Protein AF-Q9U7K4-F1 (afdb_monomer_lite)

InterPro domains:
  IPR008602 Duffy-anti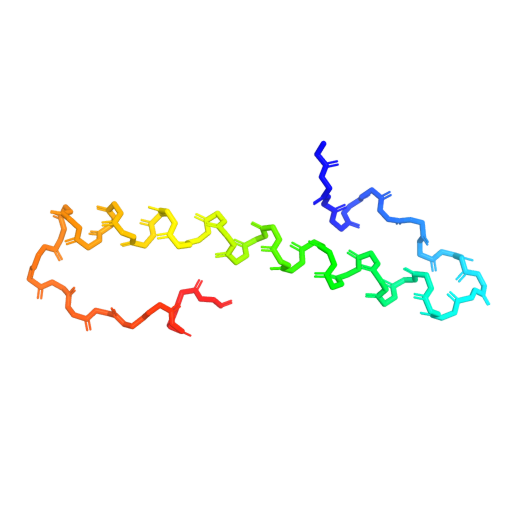gen binding domain [PF05424] (2-54)

Organism: Plasmodium falciparum (NCBI:txid5833)

Secondary structure (DSSP, 8-state):
---GGG--TT-S-HHHHHHHHHHHHHHHHHHHHHHHHHHHHH-TT----GGGT-

pLDDT: mean 77.07, std 8.87, range [55.19, 88.81]

Foldseek 3Di:
DQAPVPDPPPPPDPVRNVVSVVVRVVVVLVVLVVVVVVVCVVCVVDDDDSVVVD

Sequence (54 aa):
HHNLETIETTSTTTNKLLAEVCMAAKYEAQSLKNYHAQYRGNNTDLNTNICTVL

Radius of gyration: 15.24 Å; chains: 1; bounding box: 29×14×41 Å

Structure (mmCIF, N/CA/C/O backbone):
data_AF-Q9U7K4-F1
#
_entry.id   AF-Q9U7K4-F1
#
loop_
_atom_site.group_PDB
_atom_site.id
_atom_site.type_symbol
_atom_site.label_atom_id
_atom_site.label_alt_id
_atom_site.label_comp_id
_atom_site.label_asym_id
_atom_site.label_entity_id
_atom_site.label_seq_id
_atom_site.pdbx_PDB_ins_code
_atom_site.Cartn_x
_atom_site.Cartn_y
_atom_site.Cartn_z
_atom_site.occupancy
_atom_site.B_iso_or_equiv
_atom_site.auth_seq_id
_atom_site.auth_comp_id
_atom_site.auth_asym_id
_atom_site.auth_atom_id
_atom_site.pdbx_PDB_model_num
ATOM 1 N N . HIS A 1 1 ? -16.056 5.237 -3.989 1.00 55.19 1 HIS A N 1
ATOM 2 C CA . HIS A 1 1 ? -14.616 5.480 -3.774 1.00 55.19 1 HIS A CA 1
ATOM 3 C C . HIS A 1 1 ? -14.303 5.194 -2.317 1.00 55.19 1 HIS A C 1
ATOM 5 O O . HIS A 1 1 ? -15.167 5.454 -1.491 1.00 55.19 1 HIS A O 1
ATOM 11 N N . HIS A 1 2 ? -13.151 4.594 -2.015 1.00 62.00 2 HIS A N 1
ATOM 12 C CA . HIS A 1 2 ? -12.756 4.259 -0.646 1.00 62.00 2 HIS A CA 1
ATOM 13 C C . HIS A 1 2 ? -11.359 4.844 -0.422 1.00 62.00 2 HIS A C 1
ATOM 15 O O . HIS A 1 2 ? -10.373 4.282 -0.889 1.00 62.00 2 HIS A O 1
ATOM 21 N N . ASN A 1 3 ? -11.301 6.029 0.180 1.00 65.94 3 ASN A N 1
ATOM 22 C CA . ASN A 1 3 ? -10.078 6.775 0.468 1.00 65.94 3 ASN A CA 1
ATOM 23 C C . ASN A 1 3 ? -10.055 7.177 1.943 1.00 65.94 3 ASN A C 1
ATOM 25 O O . ASN A 1 3 ? -11.105 7.366 2.562 1.00 65.94 3 ASN A O 1
ATOM 29 N N . LEU A 1 4 ? -8.848 7.330 2.490 1.00 72.38 4 LEU A N 1
ATOM 30 C CA . LEU A 1 4 ? -8.637 7.603 3.913 1.00 72.38 4 LEU A CA 1
ATOM 31 C C . LEU A 1 4 ? -9.260 8.933 4.377 1.00 72.38 4 LEU A C 1
ATOM 33 O O . LEU A 1 4 ? -9.563 9.080 5.553 1.00 72.38 4 LEU A O 1
ATOM 37 N N . GLU A 1 5 ? -9.512 9.873 3.461 1.00 72.94 5 GLU A N 1
ATOM 38 C CA . GLU A 1 5 ? -10.160 11.161 3.764 1.00 72.94 5 GLU A CA 1
ATOM 39 C C . GLU A 1 5 ? -11.630 11.020 4.185 1.00 72.94 5 GLU A C 1
ATOM 41 O O . GLU A 1 5 ? -12.186 11.929 4.790 1.00 72.94 5 GLU A O 1
ATOM 46 N N . THR A 1 6 ? -12.267 9.890 3.858 1.00 73.62 6 THR A N 1
ATOM 47 C CA . THR A 1 6 ? -13.681 9.615 4.182 1.00 73.62 6 THR A CA 1
ATOM 48 C C . THR A 1 6 ? -13.861 8.702 5.394 1.00 73.62 6 THR A C 1
ATOM 50 O O . THR A 1 6 ? -14.988 8.334 5.723 1.00 73.62 6 THR A O 1
ATOM 53 N N . ILE A 1 7 ? -12.762 8.319 6.050 1.00 73.44 7 ILE A N 1
ATOM 54 C CA . ILE A 1 7 ? -12.776 7.413 7.198 1.00 73.44 7 ILE A CA 1
ATOM 55 C C . ILE A 1 7 ? -13.129 8.186 8.472 1.00 73.44 7 ILE A C 1
ATOM 57 O O . ILE A 1 7 ? -12.478 9.167 8.828 1.00 73.44 7 ILE A O 1
ATOM 61 N N . GLU A 1 8 ? -14.127 7.694 9.205 1.00 69.25 8 GLU A N 1
ATOM 62 C CA . GLU A 1 8 ? -14.481 8.183 10.541 1.00 69.25 8 GLU A CA 1
ATOM 63 C C . GLU A 1 8 ? -13.421 7.736 11.563 1.00 69.25 8 GLU A C 1
ATOM 65 O O . GLU A 1 8 ? -13.456 6.624 12.100 1.00 69.25 8 GLU A O 1
ATOM 70 N N . THR A 1 9 ? -12.452 8.611 11.844 1.00 67.44 9 THR A N 1
ATOM 71 C CA . THR A 1 9 ? -11.319 8.333 12.752 1.00 67.44 9 THR A CA 1
ATOM 72 C C . THR A 1 9 ? -11.705 8.306 14.233 1.00 67.44 9 THR A C 1
ATOM 74 O O . THR A 1 9 ? -10.953 7.801 15.064 1.00 67.44 9 THR A O 1
ATOM 77 N N . THR A 1 10 ? -12.894 8.803 14.572 1.00 68.94 10 THR A N 1
ATOM 78 C CA . THR A 1 10 ? -13.476 8.807 15.923 1.00 68.94 10 THR A CA 1
ATOM 79 C C . THR A 1 10 ? -14.153 7.488 16.290 1.00 68.94 10 THR A C 1
ATOM 81 O O . THR A 1 10 ? -14.659 7.349 17.407 1.00 68.94 10 THR A O 1
ATOM 84 N N . SER A 1 11 ? -14.171 6.497 15.389 1.00 59.81 11 SER A N 1
ATOM 85 C CA . SER A 1 11 ? -14.780 5.203 15.680 1.00 59.81 11 SER A CA 1
ATOM 86 C C . SER A 1 11 ? -14.032 4.492 16.815 1.00 59.81 11 SER A C 1
ATOM 88 O O . SER A 1 11 ? -12.903 4.035 16.666 1.00 59.81 11 SER A O 1
ATOM 90 N N . THR A 1 12 ? -14.692 4.367 17.965 1.00 60.12 12 THR A N 1
ATOM 91 C CA . THR A 1 12 ? -14.176 3.836 19.241 1.00 60.12 12 THR A CA 1
ATOM 92 C C . THR A 1 12 ? -13.825 2.341 19.230 1.00 60.12 12 THR A C 1
ATOM 94 O O . THR A 1 12 ? -13.477 1.778 20.266 1.00 60.12 12 THR A O 1
ATOM 97 N N . THR A 1 13 ? -13.876 1.680 18.069 1.00 66.69 13 THR A N 1
ATOM 98 C CA . THR A 1 13 ? -13.471 0.281 17.891 1.00 66.69 13 THR A CA 1
ATOM 99 C C . THR A 1 13 ? -12.266 0.215 16.954 1.00 66.69 13 THR A C 1
ATOM 101 O O . THR A 1 13 ? -12.400 0.282 15.736 1.00 66.69 13 THR A O 1
ATOM 104 N N . THR A 1 14 ? -11.069 0.055 17.524 1.00 63.75 14 THR A N 1
ATOM 105 C CA . THR A 1 14 ? -9.769 -0.014 16.819 1.00 63.75 14 THR A CA 1
ATOM 106 C C . THR A 1 14 ? -9.778 -0.939 15.591 1.00 63.75 14 THR A C 1
ATOM 108 O O . THR A 1 14 ? -9.109 -0.668 14.597 1.00 63.75 14 THR A O 1
ATOM 111 N N . ASN A 1 15 ? -10.590 -2.000 15.621 1.00 74.81 15 ASN A N 1
ATOM 112 C CA . ASN A 1 15 ? -10.718 -2.960 14.524 1.00 74.81 15 ASN A CA 1
ATOM 113 C C . ASN A 1 15 ? -11.371 -2.374 13.260 1.00 74.81 15 ASN A C 1
ATOM 115 O O . ASN A 1 15 ? -11.053 -2.821 12.159 1.00 74.81 15 ASN A O 1
ATOM 119 N N . LYS A 1 16 ? -12.259 -1.378 13.387 1.00 77.62 16 LYS A N 1
ATOM 120 C CA . LYS A 1 16 ? -12.924 -0.756 12.235 1.00 77.62 16 LYS A CA 1
ATOM 121 C C . LYS A 1 16 ? -11.959 0.131 11.448 1.00 77.62 16 LYS A C 1
ATOM 123 O O . LYS A 1 16 ? -11.862 -0.017 10.236 1.00 77.62 16 LYS A O 1
ATOM 128 N N . LEU A 1 17 ? -11.182 0.964 12.143 1.00 81.38 17 LEU A N 1
ATOM 129 C CA . LEU A 1 17 ? -10.160 1.803 11.513 1.00 81.38 17 LEU A CA 1
ATOM 130 C C . LEU A 1 17 ? -9.105 0.951 10.791 1.00 81.38 17 LEU A C 1
ATOM 132 O O . LEU A 1 17 ? -8.772 1.231 9.643 1.00 81.38 17 LEU A O 1
ATOM 136 N N . LEU A 1 18 ? -8.627 -0.126 11.425 1.00 84.81 18 LEU A N 1
ATOM 137 C CA . LEU A 1 18 ? -7.673 -1.043 10.796 1.00 84.81 18 LEU A CA 1
ATOM 138 C C . LEU A 1 18 ? -8.252 -1.689 9.528 1.00 84.81 18 LEU A C 1
ATOM 140 O O . LEU A 1 18 ? -7.572 -1.747 8.507 1.00 84.81 18 LEU A O 1
ATOM 144 N N . ALA A 1 19 ? -9.509 -2.140 9.567 1.00 85.69 19 ALA A N 1
ATOM 145 C CA . ALA A 1 19 ? -10.163 -2.732 8.405 1.00 85.69 19 ALA A CA 1
ATOM 146 C C . ALA A 1 19 ? -10.307 -1.734 7.242 1.00 85.69 19 ALA A C 1
ATOM 148 O O . ALA A 1 19 ? -10.029 -2.093 6.096 1.00 85.69 19 ALA A O 1
ATOM 149 N N . GLU A 1 20 ? -10.691 -0.487 7.524 1.00 83.94 20 GLU A N 1
ATOM 150 C CA . GLU A 1 20 ? -10.834 0.557 6.503 1.00 83.94 20 GLU A CA 1
ATOM 151 C C . GLU A 1 20 ? -9.476 0.962 5.905 1.00 83.94 20 GLU A C 1
ATOM 153 O O . GLU A 1 20 ? -9.349 1.054 4.682 1.00 83.94 20 GLU A O 1
ATOM 158 N N . VAL A 1 21 ? -8.428 1.081 6.729 1.00 84.44 21 VAL A N 1
ATOM 159 C CA . VAL A 1 21 ? -7.052 1.333 6.262 1.00 84.44 21 VAL A CA 1
ATOM 160 C C . VAL A 1 21 ? -6.532 0.178 5.401 1.00 84.44 21 VAL A C 1
ATOM 162 O O . VAL A 1 21 ? -5.998 0.414 4.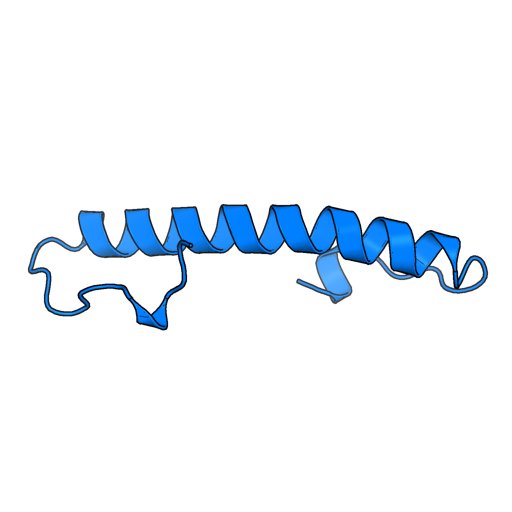317 1.00 84.44 21 VAL A O 1
ATOM 165 N N . CYS A 1 22 ? -6.718 -1.078 5.823 1.00 88.56 22 CYS A N 1
ATOM 166 C CA . CYS A 1 22 ? -6.313 -2.241 5.028 1.00 88.56 22 CYS A CA 1
ATOM 167 C C . CYS A 1 22 ? -7.066 -2.317 3.693 1.00 88.56 22 CYS A C 1
ATOM 169 O O . CYS A 1 22 ? -6.485 -2.693 2.671 1.00 88.56 22 CYS A O 1
ATOM 171 N N . MET A 1 23 ? -8.351 -1.956 3.683 1.00 88.81 23 MET A N 1
ATOM 172 C CA . MET A 1 23 ? -9.144 -1.930 2.459 1.00 88.81 23 MET A CA 1
ATOM 173 C C . MET A 1 23 ? -8.669 -0.827 1.505 1.00 88.81 23 MET A C 1
ATOM 175 O O . MET A 1 23 ? -8.502 -1.093 0.314 1.00 88.81 23 MET A O 1
ATOM 179 N N . ALA A 1 24 ? -8.387 0.374 2.017 1.00 86.56 24 ALA A N 1
ATOM 180 C CA . ALA A 1 24 ? -7.811 1.463 1.232 1.00 86.56 24 ALA A CA 1
ATOM 181 C C . ALA A 1 24 ? -6.444 1.070 0.640 1.00 86.56 24 ALA A C 1
ATOM 183 O O . ALA A 1 24 ? -6.254 1.164 -0.572 1.00 86.56 24 ALA A O 1
ATOM 184 N N . ALA A 1 25 ? -5.541 0.509 1.452 1.00 86.50 25 ALA A N 1
ATOM 185 C CA . ALA A 1 25 ? -4.224 0.046 1.004 1.00 86.50 25 ALA A CA 1
ATOM 186 C C . ALA A 1 25 ? -4.309 -1.029 -0.097 1.00 86.50 25 ALA A C 1
ATOM 188 O O . ALA A 1 25 ? -3.520 -1.034 -1.043 1.00 86.50 25 ALA A O 1
ATOM 189 N N . LYS A 1 26 ? -5.296 -1.932 -0.024 1.00 87.62 26 LYS A N 1
ATOM 190 C CA . LYS A 1 26 ? -5.549 -2.925 -1.079 1.00 87.62 26 LYS A CA 1
ATOM 191 C C . LYS A 1 26 ? -5.937 -2.262 -2.406 1.00 87.62 26 LYS A C 1
ATOM 193 O O . LYS A 1 26 ? -5.444 -2.689 -3.452 1.00 87.62 26 LYS A O 1
ATOM 198 N N . TYR A 1 27 ? -6.822 -1.265 -2.382 1.00 87.62 27 TYR A N 1
ATOM 199 C CA . TYR A 1 27 ? -7.259 -0.563 -3.595 1.00 87.62 27 TYR A CA 1
ATOM 200 C C . TYR A 1 27 ? -6.149 0.303 -4.204 1.00 87.62 27 TYR A C 1
ATOM 202 O O . TYR A 1 27 ? -5.963 0.287 -5.424 1.00 87.62 27 TYR A O 1
ATOM 210 N N . GLU A 1 28 ? -5.376 0.992 -3.365 1.00 83.94 28 GLU A N 1
ATOM 211 C CA . GLU A 1 28 ? -4.159 1.724 -3.746 1.00 83.94 28 GLU A CA 1
ATOM 212 C C . GLU A 1 28 ? -3.172 0.792 -4.470 1.00 83.94 28 GLU A C 1
ATOM 214 O O . GLU A 1 28 ? -2.813 1.026 -5.626 1.00 83.94 28 GLU A O 1
ATOM 219 N N . ALA A 1 29 ? -2.837 -0.353 -3.862 1.00 84.44 29 ALA A N 1
ATOM 220 C CA . ALA A 1 29 ? -1.915 -1.326 -4.448 1.00 84.44 29 ALA A CA 1
ATOM 221 C C . ALA A 1 29 ? -2.427 -1.936 -5.770 1.00 84.44 29 ALA A C 1
ATOM 223 O O . ALA A 1 29 ? -1.639 -2.215 -6.678 1.00 84.44 29 ALA A O 1
ATOM 224 N N . GLN A 1 30 ? -3.739 -2.163 -5.911 1.00 85.62 30 GLN A N 1
ATOM 225 C CA . GLN A 1 30 ? -4.333 -2.621 -7.174 1.00 85.62 30 GLN A CA 1
ATOM 226 C C . GLN A 1 30 ? -4.223 -1.563 -8.276 1.00 85.62 30 GLN A C 1
ATOM 228 O O . GLN A 1 30 ? -3.852 -1.893 -9.404 1.00 85.62 30 GLN A O 1
ATOM 233 N N . SER A 1 31 ? -4.503 -0.304 -7.945 1.00 84.62 31 SER A N 1
ATOM 234 C CA . SER A 1 31 ? -4.377 0.818 -8.879 1.00 84.62 31 SER A CA 1
ATOM 235 C C . SER A 1 31 ? -2.927 0.977 -9.332 1.00 84.62 31 SER A C 1
ATOM 237 O O . SER A 1 31 ? -2.653 1.086 -10.529 1.00 84.62 31 SER A O 1
ATOM 239 N N . LEU A 1 32 ? -1.984 0.871 -8.394 1.00 83.31 32 LEU A N 1
ATOM 240 C CA . LEU A 1 32 ? -0.561 0.978 -8.675 1.00 83.31 32 LEU A CA 1
ATOM 241 C C . LEU A 1 32 ? -0.039 -0.142 -9.582 1.00 83.31 32 LEU A C 1
ATOM 243 O O . LEU A 1 32 ? 0.780 0.133 -10.449 1.00 83.31 32 LEU A O 1
ATOM 247 N N . LYS A 1 33 ? -0.530 -1.384 -9.467 1.00 83.69 33 LYS A N 1
ATOM 248 C CA . LYS A 1 33 ? -0.164 -2.465 -10.409 1.00 83.69 33 LYS A CA 1
ATOM 249 C C . LYS A 1 33 ? -0.475 -2.096 -11.858 1.00 83.69 33 LYS A C 1
ATOM 251 O O . LYS A 1 33 ? 0.354 -2.329 -12.737 1.00 83.69 33 LYS A O 1
ATOM 256 N N . ASN A 1 34 ? -1.635 -1.488 -12.095 1.00 83.69 34 ASN A N 1
ATOM 257 C CA . ASN A 1 34 ? -2.045 -1.067 -13.432 1.00 83.69 34 ASN A CA 1
ATOM 258 C C . ASN A 1 34 ? -1.197 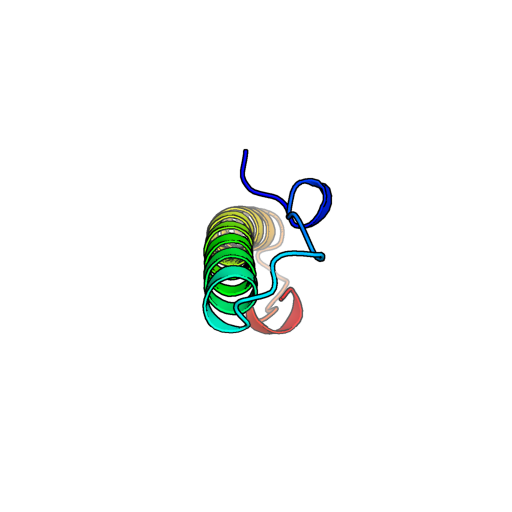0.105 -13.939 1.00 83.69 34 ASN A C 1
ATOM 260 O O . ASN A 1 34 ? -0.775 0.093 -15.096 1.00 83.69 34 ASN A O 1
ATOM 264 N N . TYR A 1 35 ? -0.917 1.095 -13.087 1.00 83.12 35 TYR A N 1
ATOM 265 C CA . TYR A 1 35 ? -0.035 2.211 -13.443 1.00 83.12 35 TYR A CA 1
ATOM 266 C C . TYR A 1 35 ? 1.405 1.755 -13.677 1.00 83.12 35 TYR A C 1
ATOM 268 O O . TYR A 1 35 ? 2.024 2.170 -14.650 1.00 83.12 35 TYR A O 1
ATOM 276 N N . HIS A 1 36 ? 1.922 0.855 -12.844 1.00 82.31 36 HIS A N 1
ATOM 277 C CA . HIS A 1 36 ? 3.262 0.296 -12.975 1.00 82.31 36 HIS A CA 1
ATOM 278 C C . HIS A 1 36 ? 3.421 -0.489 -14.281 1.00 82.31 36 HIS A C 1
ATOM 280 O O . HIS A 1 36 ? 4.418 -0.317 -14.978 1.00 82.31 36 HIS A O 1
ATOM 286 N N . ALA A 1 37 ? 2.430 -1.308 -14.652 1.00 81.19 37 ALA A N 1
ATOM 287 C CA . ALA A 1 37 ? 2.442 -2.033 -15.921 1.00 81.19 37 ALA A CA 1
ATOM 288 C C . ALA A 1 37 ? 2.452 -1.080 -17.130 1.00 81.19 37 ALA A C 1
ATOM 290 O O . ALA A 1 37 ? 3.247 -1.270 -18.049 1.00 81.19 37 ALA A O 1
ATOM 291 N N . GLN A 1 38 ? 1.627 -0.028 -17.106 1.00 84.00 38 GLN A N 1
ATOM 292 C CA . GLN A 1 38 ? 1.621 1.008 -18.148 1.00 84.00 38 GLN A CA 1
ATOM 293 C C . GLN A 1 38 ? 2.950 1.772 -18.202 1.00 84.00 38 GLN A C 1
ATOM 295 O O . GLN A 1 38 ? 3.511 1.975 -19.277 1.00 84.00 38 GLN A O 1
ATOM 300 N N . TYR A 1 39 ? 3.488 2.151 -17.043 1.00 82.75 39 TYR A N 1
ATOM 301 C CA . TYR A 1 39 ? 4.752 2.868 -16.935 1.00 82.75 39 TYR A CA 1
ATOM 302 C C . TYR A 1 39 ? 5.922 2.038 -17.475 1.00 82.75 39 TYR A C 1
ATOM 304 O O . TYR A 1 39 ? 6.705 2.548 -18.271 1.00 82.75 39 TYR A O 1
ATOM 312 N N . ARG A 1 40 ? 6.004 0.747 -17.130 1.00 83.25 40 ARG A N 1
ATOM 313 C CA . ARG A 1 40 ? 6.990 -0.194 -17.692 1.00 83.25 40 ARG A CA 1
ATOM 314 C C . ARG A 1 40 ? 6.827 -0.397 -19.197 1.00 83.25 40 ARG A C 1
ATOM 316 O O . ARG A 1 40 ? 7.825 -0.515 -19.895 1.00 83.25 40 ARG A O 1
ATOM 323 N N . GLY A 1 41 ? 5.591 -0.440 -19.697 1.00 83.75 41 GLY A N 1
ATOM 324 C CA . GLY A 1 41 ? 5.318 -0.561 -21.132 1.00 83.75 41 GLY A CA 1
ATOM 325 C C . GLY A 1 41 ? 5.803 0.648 -21.937 1.00 83.75 41 GLY A C 1
ATOM 326 O O . GLY A 1 41 ? 6.317 0.476 -23.037 1.00 83.75 41 GLY A O 1
ATOM 327 N N . ASN A 1 42 ? 5.694 1.852 -21.370 1.00 84.25 42 ASN A N 1
ATOM 328 C CA . ASN A 1 42 ? 6.142 3.093 -22.012 1.00 84.25 42 ASN A CA 1
ATOM 329 C C . ASN A 1 42 ? 7.631 3.409 -21.776 1.00 84.25 42 ASN A C 1
ATOM 331 O O . ASN A 1 42 ? 8.199 4.207 -22.513 1.00 84.25 42 ASN A O 1
ATOM 335 N N . ASN A 1 43 ? 8.253 2.803 -20.761 1.00 81.06 43 ASN A N 1
ATOM 336 C CA . ASN A 1 43 ? 9.653 3.007 -20.376 1.00 81.06 43 AS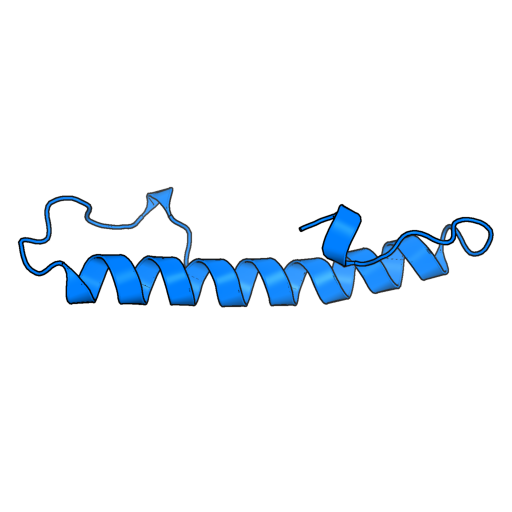N A CA 1
ATOM 337 C C . ASN A 1 43 ? 10.351 1.642 -20.278 1.00 81.06 43 ASN A C 1
ATOM 339 O O . ASN A 1 43 ? 10.742 1.193 -19.200 1.00 81.06 43 ASN A O 1
ATOM 343 N N . THR A 1 44 ? 10.435 0.931 -21.405 1.00 79.56 44 THR A N 1
ATOM 344 C CA . THR A 1 44 ? 10.961 -0.446 -21.474 1.00 79.56 44 THR A CA 1
ATOM 345 C C . THR A 1 44 ? 12.439 -0.571 -21.099 1.00 79.56 44 THR A C 1
ATOM 347 O O . THR A 1 44 ? 12.904 -1.664 -20.784 1.00 79.56 44 THR A O 1
ATOM 350 N N . ASP A 1 45 ? 13.178 0.534 -21.135 1.00 83.31 45 ASP A N 1
ATOM 351 C CA . ASP A 1 45 ? 14.563 0.667 -20.682 1.00 83.31 45 ASP A CA 1
ATOM 352 C C . ASP A 1 45 ? 14.685 0.818 -19.153 1.00 83.31 45 ASP A C 1
ATOM 354 O O . ASP A 1 45 ? 15.740 0.531 -18.580 1.00 83.31 45 ASP A O 1
ATOM 358 N N . LEU A 1 46 ? 13.602 1.206 -18.472 1.00 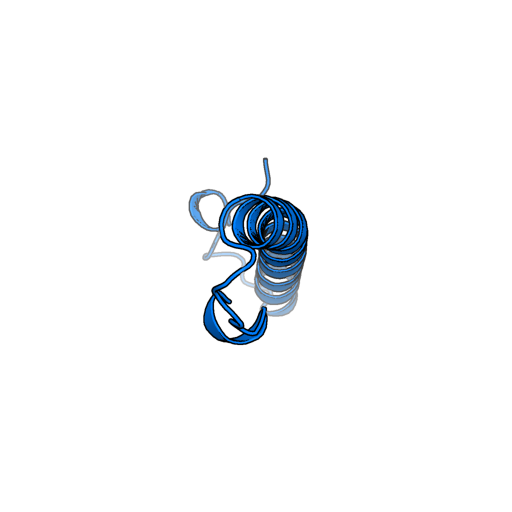77.31 46 LEU A N 1
ATOM 359 C CA . LEU A 1 46 ? 13.579 1.442 -17.035 1.00 77.31 46 LEU A CA 1
ATOM 360 C C . LEU A 1 46 ? 13.183 0.170 -16.262 1.00 77.31 46 LEU A C 1
ATOM 362 O O . LEU A 1 46 ? 12.021 -0.237 -16.196 1.00 77.31 46 LEU A O 1
ATOM 366 N N . ASN A 1 47 ? 14.161 -0.454 -15.603 1.00 71.88 47 ASN A N 1
ATOM 367 C CA . ASN A 1 47 ? 13.933 -1.597 -14.713 1.00 71.88 47 ASN A CA 1
ATOM 368 C C . ASN A 1 47 ? 13.692 -1.152 -13.262 1.00 71.88 47 ASN A C 1
ATOM 370 O O . ASN A 1 47 ? 14.542 -1.337 -12.392 1.00 71.88 47 ASN A O 1
ATOM 374 N N . THR A 1 48 ? 12.520 -0.580 -12.985 1.00 73.75 48 THR A N 1
ATOM 375 C CA . THR A 1 48 ? 12.068 -0.291 -11.613 1.00 73.75 48 THR A CA 1
ATOM 376 C C . THR A 1 48 ? 11.211 -1.429 -11.056 1.00 73.75 48 THR A C 1
ATOM 378 O O . THR A 1 48 ? 10.447 -2.069 -11.782 1.00 73.75 48 THR A O 1
ATOM 381 N N . ASN A 1 49 ? 11.344 -1.710 -9.756 1.00 75.06 49 ASN A N 1
ATOM 382 C CA . ASN A 1 49 ? 10.505 -2.684 -9.061 1.00 75.06 49 ASN A CA 1
ATOM 383 C C . ASN A 1 49 ? 9.212 -1.998 -8.588 1.00 75.06 49 ASN A C 1
ATOM 385 O O . ASN A 1 49 ? 9.233 -0.834 -8.198 1.00 75.06 49 ASN A O 1
ATOM 389 N N . ILE A 1 50 ? 8.085 -2.712 -8.584 1.00 71.56 50 ILE A N 1
ATOM 390 C CA . ILE A 1 50 ? 6.810 -2.168 -8.094 1.00 71.56 50 ILE A CA 1
ATOM 391 C C . ILE A 1 50 ? 6.883 -1.716 -6.625 1.00 71.56 50 ILE A C 1
ATOM 393 O O . ILE A 1 50 ? 6.228 -0.749 -6.254 1.00 71.56 50 ILE A O 1
ATOM 397 N N . CYS A 1 51 ? 7.737 -2.347 -5.812 1.00 67.44 51 CYS A N 1
ATOM 398 C CA . CYS A 1 51 ? 8.001 -1.967 -4.423 1.00 67.44 51 CYS A CA 1
ATOM 399 C C . CYS A 1 51 ? 8.722 -0.619 -4.279 1.00 67.44 51 CYS A C 1
ATOM 401 O O . CYS A 1 51 ? 8.799 -0.107 -3.174 1.00 67.44 51 CYS A O 1
ATOM 403 N N . THR A 1 52 ? 9.279 -0.058 -5.358 1.00 71.50 52 THR A N 1
ATOM 404 C CA . THR A 1 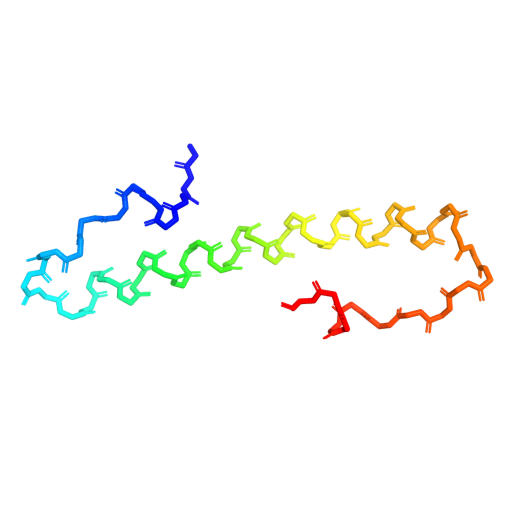52 ? 9.891 1.282 -5.348 1.00 71.50 52 THR A CA 1
ATOM 405 C C . THR A 1 52 ? 8.856 2.393 -5.569 1.00 71.50 52 THR A C 1
ATOM 407 O O . THR A 1 52 ? 9.191 3.563 -5.434 1.00 71.50 52 THR A O 1
ATOM 410 N N . VAL A 1 53 ? 7.623 2.037 -5.950 1.00 65.62 53 VAL A N 1
ATOM 411 C CA . VAL A 1 53 ? 6.532 2.973 -6.284 1.00 65.62 53 VAL A CA 1
ATOM 412 C C . VAL A 1 53 ? 5.354 2.865 -5.294 1.00 65.62 53 VAL A C 1
ATOM 414 O O . VAL A 1 53 ? 4.425 3.663 -5.378 1.00 65.62 53 VAL A O 1
ATOM 417 N N . LEU A 1 54 ? 5.385 1.864 -4.398 1.00 60.06 54 LEU A N 1
ATOM 418 C CA . LEU A 1 54 ? 4.494 1.687 -3.238 1.00 60.06 54 LEU A CA 1
ATOM 419 C C . LEU A 1 54 ? 4.987 2.538 -2.066 1.00 60.06 54 LEU A C 1
ATOM 421 O O . LEU A 1 54 ? 4.118 3.060 -1.338 1.00 60.06 54 LEU A O 1
#